Protein AF-A0A420WUU0-F1 (afdb_monomer_lite)

Structure (mmCIF, N/CA/C/O backbone):
data_AF-A0A420WUU0-F1
#
_entry.id   AF-A0A420WUU0-F1
#
loop_
_atom_site.group_PDB
_atom_site.id
_atom_site.type_symbol
_atom_site.label_atom_id
_atom_site.label_alt_id
_atom_site.label_comp_id
_atom_site.label_asym_id
_atom_site.label_entity_id
_atom_site.label_seq_id
_atom_site.pdbx_PDB_ins_code
_atom_site.Cartn_x
_atom_site.Cartn_y
_atom_site.Cartn_z
_atom_site.occupancy
_atom_site.B_iso_or_equiv
_atom_site.auth_seq_id
_atom_site.auth_comp_id
_atom_site.auth_asym_id
_atom_site.auth_atom_id
_atom_site.pdbx_PDB_model_num
ATOM 1 N N . MET A 1 1 ? 4.725 23.190 -30.650 1.00 47.50 1 MET A N 1
ATOM 2 C CA . MET A 1 1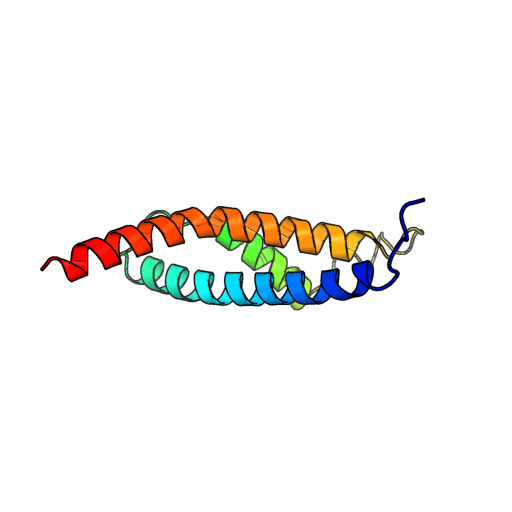 ? 5.878 22.315 -30.332 1.00 47.50 1 MET A CA 1
ATOM 3 C C . MET A 1 1 ? 5.887 22.025 -28.830 1.00 47.50 1 MET A C 1
ATOM 5 O O . MET A 1 1 ? 6.239 22.903 -28.054 1.00 47.50 1 MET A O 1
ATOM 9 N N . LYS A 1 2 ? 5.411 20.845 -28.394 1.00 54.84 2 LYS A N 1
ATOM 10 C CA . LYS A 1 2 ? 5.429 20.443 -26.973 1.00 54.84 2 LYS A CA 1
ATOM 11 C C . LYS A 1 2 ? 6.855 20.019 -26.611 1.00 54.84 2 LYS A C 1
ATOM 13 O O . LYS A 1 2 ? 7.339 19.017 -27.125 1.00 54.84 2 LYS A O 1
ATOM 18 N N . ARG A 1 3 ? 7.533 20.797 -25.762 1.00 51.88 3 ARG A N 1
ATOM 19 C CA . 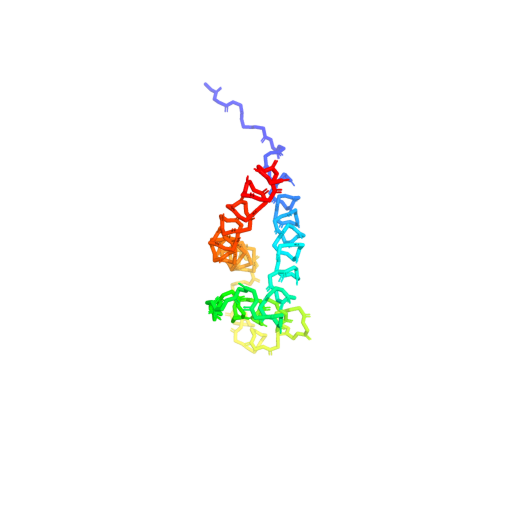ARG A 1 3 ? 8.832 20.424 -25.186 1.00 51.88 3 ARG A CA 1
ATOM 20 C C . ARG A 1 3 ? 8.624 19.201 -24.291 1.00 51.88 3 ARG A C 1
ATOM 22 O O . ARG A 1 3 ? 8.010 19.307 -23.233 1.00 51.88 3 ARG A O 1
ATOM 29 N N . LEU A 1 4 ? 9.082 18.038 -24.743 1.00 60.31 4 LEU A N 1
ATOM 30 C CA . LEU A 1 4 ? 9.105 16.825 -23.934 1.00 60.31 4 LEU A CA 1
ATOM 31 C C . LEU A 1 4 ? 10.241 16.964 -22.913 1.00 60.31 4 LEU A C 1
ATOM 33 O O . LEU A 1 4 ? 11.413 16.963 -23.274 1.00 60.31 4 LEU A O 1
ATOM 37 N N . ASN A 1 5 ? 9.881 17.136 -21.639 1.00 46.41 5 ASN A N 1
ATOM 38 C CA . ASN A 1 5 ? 10.830 17.109 -20.528 1.00 46.41 5 ASN A CA 1
ATOM 39 C C . ASN A 1 5 ? 11.276 15.654 -20.278 1.00 46.41 5 ASN A C 1
ATOM 41 O O . ASN A 1 5 ? 10.428 14.831 -19.923 1.00 46.41 5 ASN A O 1
ATOM 45 N N . PRO A 1 6 ? 12.580 15.326 -20.347 1.00 57.50 6 PRO A N 1
ATOM 46 C CA . PRO A 1 6 ? 13.073 13.967 -20.086 1.00 57.50 6 PRO A CA 1
ATOM 47 C C . PRO A 1 6 ? 12.969 13.549 -18.603 1.00 57.50 6 PRO A C 1
ATOM 49 O O . PRO A 1 6 ? 13.192 12.395 -18.253 1.00 57.50 6 PRO A O 1
ATOM 52 N N . ILE A 1 7 ? 12.567 14.465 -17.714 1.00 57.06 7 ILE A N 1
ATOM 53 C CA . ILE A 1 7 ? 12.483 14.264 -16.255 1.00 57.06 7 ILE A CA 1
ATOM 54 C C . ILE A 1 7 ? 11.170 13.558 -15.828 1.00 57.06 7 ILE A C 1
ATOM 56 O O . ILE A 1 7 ? 10.990 13.195 -14.665 1.00 57.06 7 ILE A O 1
ATOM 60 N N . GLY A 1 8 ? 10.239 13.308 -16.757 1.00 55.38 8 GLY A N 1
ATOM 61 C CA . GLY A 1 8 ? 8.955 12.658 -16.457 1.00 55.38 8 GLY A CA 1
ATOM 62 C C . GLY A 1 8 ? 9.057 11.188 -16.023 1.00 55.38 8 GLY A C 1
ATOM 63 O O . GLY A 1 8 ? 8.184 10.706 -15.302 1.00 55.38 8 GLY A O 1
ATOM 64 N N . LEU A 1 9 ? 10.128 10.485 -16.406 1.00 55.31 9 LEU A N 1
ATOM 65 C CA . LEU A 1 9 ? 10.252 9.035 -16.205 1.00 55.31 9 LEU A CA 1
ATOM 66 C C . LEU A 1 9 ? 10.773 8.658 -14.802 1.00 55.31 9 LEU A C 1
ATOM 68 O O . LEU A 1 9 ? 10.357 7.652 -14.229 1.00 55.31 9 LEU A O 1
ATOM 72 N N . VAL A 1 10 ? 11.605 9.506 -14.185 1.00 54.09 10 VAL A N 1
ATOM 73 C CA . VAL A 1 10 ? 12.222 9.241 -12.866 1.00 54.09 10 VAL A CA 1
ATOM 74 C C . VAL A 1 10 ? 11.219 9.393 -11.709 1.00 54.09 10 VAL A C 1
ATOM 76 O O . VAL A 1 10 ? 11.325 8.712 -10.689 1.00 54.09 10 VAL A O 1
ATOM 79 N N . ARG A 1 11 ? 10.163 10.204 -11.879 1.00 58.47 11 ARG A N 1
ATOM 80 C CA . ARG A 1 11 ? 9.082 10.361 -10.879 1.00 58.47 11 ARG A CA 1
ATOM 81 C C . ARG A 1 11 ? 8.159 9.141 -10.762 1.00 58.47 11 ARG A C 1
ATOM 83 O O . ARG A 1 11 ? 7.395 9.060 -9.799 1.00 58.47 11 ARG A O 1
ATOM 90 N N . GLY A 1 12 ? 8.205 8.199 -11.708 1.00 59.00 12 GLY A N 1
ATOM 91 C CA . GLY A 1 12 ? 7.360 7.001 -11.692 1.00 59.00 12 GLY A CA 1
ATOM 92 C C . GLY A 1 12 ? 7.663 6.083 -10.508 1.00 59.00 12 GLY A C 1
ATOM 93 O O . GLY A 1 12 ? 6.749 5.687 -9.787 1.00 59.00 12 GLY A O 1
ATOM 94 N N . ARG A 1 13 ? 8.952 5.822 -10.249 1.00 60.84 13 ARG A N 1
ATOM 95 C CA . ARG A 1 13 ? 9.394 4.853 -9.231 1.00 60.84 13 ARG A CA 1
ATOM 96 C C . ARG A 1 13 ? 9.072 5.317 -7.811 1.00 60.84 13 ARG A C 1
ATOM 98 O O . ARG A 1 13 ? 8.504 4.557 -7.036 1.00 60.84 13 ARG A O 1
ATOM 105 N N . GLY A 1 14 ? 9.339 6.586 -7.490 1.00 72.12 14 GLY A N 1
ATOM 106 C CA . GLY A 1 14 ? 9.076 7.143 -6.155 1.00 72.12 14 GLY A CA 1
ATOM 107 C C . GLY A 1 14 ? 7.601 7.080 -5.738 1.00 72.12 14 GLY A C 1
ATOM 108 O O . GLY A 1 14 ? 7.297 6.802 -4.580 1.00 72.12 14 GLY A O 1
ATOM 109 N N . ARG A 1 15 ? 6.669 7.256 -6.687 1.00 73.62 15 ARG A N 1
ATOM 110 C CA . ARG A 1 15 ? 5.231 7.120 -6.401 1.00 73.62 15 ARG A CA 1
ATOM 111 C C . ARG A 1 15 ? 4.838 5.687 -6.064 1.00 73.62 15 ARG A C 1
ATOM 113 O O . ARG A 1 15 ? 4.034 5.494 -5.161 1.00 73.62 15 ARG A O 1
ATOM 120 N N . VAL A 1 16 ? 5.397 4.701 -6.763 1.00 73.88 16 VAL A N 1
ATOM 121 C CA . VAL A 1 16 ? 5.120 3.280 -6.503 1.00 73.88 16 VAL A CA 1
ATOM 122 C C . VAL A 1 16 ? 5.564 2.908 -5.090 1.00 73.88 16 VAL A C 1
ATOM 124 O O . VAL A 1 16 ? 4.758 2.385 -4.326 1.00 73.88 16 VAL A O 1
ATOM 127 N N . TYR A 1 17 ? 6.785 3.285 -4.693 1.00 76.81 17 TYR A N 1
ATOM 128 C CA . TYR A 1 17 ? 7.275 3.047 -3.330 1.00 76.81 17 TYR A CA 1
ATOM 129 C C . TYR A 1 17 ? 6.390 3.690 -2.263 1.00 76.81 17 TYR A C 1
ATOM 131 O O . TYR A 1 17 ? 6.048 3.047 -1.273 1.00 76.81 17 TYR A O 1
ATOM 139 N N . TRP A 1 18 ? 5.956 4.933 -2.476 1.00 80.44 18 TRP A N 1
ATOM 140 C CA . TRP A 1 18 ? 5.087 5.606 -1.514 1.00 80.44 18 TRP A CA 1
ATOM 141 C C . TRP A 1 18 ? 3.720 4.918 -1.379 1.00 80.44 18 TRP A C 1
ATOM 143 O O . TRP A 1 18 ? 3.183 4.820 -0.277 1.00 80.44 18 TRP A O 1
ATOM 153 N N . ARG A 1 19 ? 3.176 4.373 -2.477 1.00 79.31 19 ARG A N 1
ATOM 154 C CA . ARG A 1 19 ? 1.942 3.571 -2.452 1.00 79.31 19 ARG A CA 1
ATOM 155 C C . ARG A 1 19 ? 2.119 2.260 -1.693 1.00 79.31 19 ARG A C 1
ATOM 157 O O . ARG A 1 19 ? 1.233 1.920 -0.919 1.00 79.31 19 ARG A O 1
ATOM 164 N N . ILE A 1 20 ? 3.254 1.576 -1.858 1.00 80.62 20 ILE A N 1
ATOM 165 C CA . ILE A 1 20 ? 3.587 0.364 -1.087 1.00 80.62 20 ILE A CA 1
ATOM 166 C C . ILE A 1 20 ? 3.588 0.687 0.406 1.00 80.62 20 ILE A C 1
ATOM 168 O O . ILE A 1 20 ? 2.877 0.051 1.181 1.00 80.62 20 ILE A O 1
ATOM 172 N N . VAL A 1 21 ? 4.340 1.716 0.806 1.00 83.75 21 VAL A N 1
ATOM 173 C CA . VAL A 1 21 ? 4.441 2.119 2.214 1.00 83.75 21 VAL A CA 1
ATOM 174 C C . VAL A 1 21 ? 3.067 2.496 2.768 1.00 83.75 21 VAL A C 1
ATOM 176 O O . VAL A 1 21 ? 2.692 2.021 3.835 1.00 83.75 21 VAL A O 1
ATOM 179 N N . LYS A 1 22 ? 2.274 3.280 2.028 1.00 85.62 22 LYS A N 1
ATOM 180 C CA . LYS A 1 22 ? 0.908 3.655 2.423 1.00 85.62 22 LYS A CA 1
ATOM 181 C C . LYS A 1 22 ? -0.026 2.444 2.559 1.00 85.62 22 LYS A C 1
ATOM 183 O O . LYS A 1 22 ? -0.847 2.395 3.477 1.00 85.62 22 LYS A O 1
ATOM 188 N N . ALA A 1 23 ? 0.062 1.482 1.643 1.00 83.06 23 ALA A N 1
ATOM 189 C CA . ALA A 1 23 ? -0.743 0.266 1.691 1.00 83.06 23 ALA A CA 1
ATOM 190 C C . ALA A 1 23 ? -0.392 -0.562 2.933 1.00 83.06 23 ALA A C 1
ATOM 192 O O . ALA A 1 23 ? -1.287 -0.938 3.684 1.00 83.06 23 ALA A O 1
ATOM 193 N N . LEU A 1 24 ? 0.902 -0.742 3.217 1.00 85.19 24 LEU A N 1
ATOM 194 C CA . LEU A 1 24 ? 1.379 -1.435 4.416 1.00 85.19 24 LEU A CA 1
ATOM 195 C C . LEU A 1 24 ? 0.903 -0.745 5.700 1.00 85.19 24 LEU A C 1
ATOM 197 O O . LEU A 1 24 ? 0.311 -1.392 6.564 1.00 85.19 24 LEU A O 1
ATOM 201 N N . THR A 1 25 ? 1.078 0.574 5.814 1.00 86.62 25 THR A N 1
ATOM 202 C CA . THR A 1 25 ? 0.655 1.330 7.007 1.00 86.62 25 THR A CA 1
ATOM 203 C C . THR A 1 25 ? -0.860 1.354 7.210 1.00 86.62 25 THR A C 1
ATOM 205 O O . THR A 1 25 ? -1.311 1.583 8.329 1.00 86.62 25 THR A O 1
ATOM 208 N N . THR A 1 26 ? -1.655 1.081 6.170 1.00 84.50 26 THR A N 1
ATOM 209 C CA . THR A 1 26 ? -3.114 0.916 6.279 1.00 84.50 26 THR A CA 1
ATOM 210 C C . THR A 1 26 ? -3.499 -0.531 6.615 1.00 84.50 26 THR A C 1
ATOM 212 O O . THR A 1 26 ? -4.383 -0.761 7.440 1.00 84.50 26 THR A O 1
ATOM 215 N N . PHE A 1 27 ? -2.814 -1.507 6.015 1.00 85.50 27 PHE A N 1
ATOM 216 C CA . PHE A 1 27 ? -3.098 -2.933 6.161 1.00 85.50 27 PHE A CA 1
ATOM 217 C C . PHE A 1 27 ? -2.821 -3.459 7.577 1.00 85.50 27 PHE A C 1
ATOM 219 O O . PHE A 1 27 ? -3.612 -4.241 8.098 1.00 85.50 27 PHE A O 1
ATOM 226 N N . PHE A 1 28 ? -1.744 -3.020 8.239 1.00 87.06 28 PHE A N 1
ATOM 227 C CA . PHE A 1 28 ? -1.432 -3.484 9.601 1.00 87.06 28 PHE A CA 1
ATOM 228 C C . PHE A 1 28 ? -2.502 -3.093 10.640 1.00 87.06 28 PHE A C 1
ATOM 230 O O . PHE A 1 28 ? -2.963 -3.977 11.367 1.00 87.06 28 PHE A O 1
ATOM 237 N N . PRO A 1 29 ? -2.953 -1.823 10.717 1.00 85.44 29 PRO A N 1
ATOM 238 C CA . PRO A 1 29 ? -4.090 -1.450 11.554 1.00 85.44 29 PRO A CA 1
ATOM 239 C C . PRO A 1 29 ? -5.361 -2.225 11.210 1.00 85.44 29 PRO A C 1
ATOM 241 O O . PRO A 1 29 ? -6.032 -2.697 12.117 1.00 85.44 29 PRO A O 1
ATOM 244 N N . MET A 1 30 ? -5.647 -2.429 9.920 1.00 85.62 30 MET A N 1
ATOM 245 C CA . MET A 1 30 ? -6.811 -3.204 9.487 1.00 85.62 30 MET A CA 1
ATOM 246 C C . MET A 1 30 ? -6.773 -4.639 10.006 1.00 85.62 30 MET A C 1
ATOM 248 O O . MET A 1 30 ? -7.767 -5.133 10.528 1.00 85.62 30 MET A O 1
ATOM 252 N N . MET A 1 31 ? -5.621 -5.305 9.902 1.00 84.38 31 MET A N 1
ATOM 253 C CA . MET A 1 31 ? -5.441 -6.660 10.417 1.00 84.38 31 MET A CA 1
ATOM 254 C C . MET A 1 31 ? -5.629 -6.709 11.938 1.00 84.38 31 MET A C 1
ATOM 256 O O . MET A 1 31 ? -6.253 -7.631 12.456 1.00 84.38 31 MET A O 1
ATOM 260 N N . ARG A 1 32 ? -5.132 -5.695 12.655 1.00 84.81 32 ARG A N 1
ATOM 261 C CA . ARG A 1 32 ? -5.310 -5.554 14.105 1.00 84.81 32 ARG A CA 1
ATOM 262 C C . ARG A 1 32 ? -6.778 -5.341 14.489 1.00 84.81 32 ARG A C 1
ATOM 264 O O . ARG A 1 32 ? -7.245 -5.976 15.431 1.00 84.81 32 ARG A O 1
ATOM 271 N N . ASP A 1 33 ? -7.499 -4.485 13.773 1.00 84.31 33 ASP A N 1
ATOM 272 C CA . ASP A 1 33 ? -8.918 -4.199 14.023 1.00 84.31 33 ASP A CA 1
ATOM 273 C C . ASP A 1 33 ? -9.813 -5.388 13.636 1.00 84.31 33 ASP A C 1
ATOM 275 O O . ASP A 1 33 ? -10.824 -5.652 14.289 1.00 84.31 33 ASP A O 1
ATOM 279 N N . TRP A 1 34 ? -9.398 -6.174 12.638 1.00 82.69 34 TRP A N 1
ATOM 280 C CA . TRP A 1 34 ? -10.009 -7.462 12.322 1.00 82.69 34 TRP A CA 1
ATOM 281 C C . TRP A 1 34 ? -9.774 -8.504 13.425 1.00 82.69 34 TRP A C 1
ATOM 283 O O . TRP A 1 34 ? -10.730 -9.121 13.890 1.00 82.69 34 TRP A O 1
ATOM 293 N N . GLN A 1 35 ? -8.535 -8.656 13.914 1.00 82.06 35 GLN A N 1
ATOM 294 C CA . GLN A 1 35 ? -8.209 -9.565 15.027 1.00 82.06 35 GLN A CA 1
ATOM 295 C C . GLN A 1 35 ? -8.967 -9.218 16.316 1.00 82.06 35 GLN A C 1
ATOM 297 O O . GLN A 1 35 ? -9.325 -10.108 17.082 1.00 82.06 35 GLN A O 1
ATOM 302 N N . ARG A 1 36 ? -9.235 -7.929 16.551 1.00 83.81 36 ARG A N 1
ATOM 303 C CA . ARG A 1 36 ? -10.039 -7.437 17.682 1.00 83.81 36 ARG A CA 1
ATOM 304 C C . ARG A 1 36 ? -11.544 -7.661 17.512 1.00 83.81 36 ARG A C 1
ATOM 306 O O . ARG A 1 36 ? -12.290 -7.491 18.469 1.00 83.81 36 ARG A O 1
ATOM 313 N N . GLY A 1 37 ? -11.999 -8.035 16.316 1.00 79.94 37 GLY A N 1
ATOM 314 C CA . GLY A 1 37 ? -13.417 -8.200 15.995 1.00 79.94 37 GLY A CA 1
ATOM 315 C C . GLY A 1 37 ? -14.181 -6.886 15.799 1.00 79.94 37 GLY A C 1
ATOM 316 O O . GLY A 1 37 ? -15.393 -6.931 15.577 1.00 79.94 37 GLY A O 1
ATOM 317 N N . ASP A 1 38 ? -13.484 -5.745 15.845 1.00 79.00 38 ASP A N 1
ATOM 318 C CA . ASP A 1 38 ? -14.020 -4.405 15.589 1.00 79.00 38 ASP A CA 1
ATOM 319 C C . ASP A 1 38 ? -14.412 -4.237 14.116 1.00 79.00 38 ASP A C 1
ATOM 321 O O . ASP A 1 38 ? -15.448 -3.646 13.805 1.00 79.00 38 ASP A O 1
ATOM 325 N N . TYR A 1 39 ? -13.605 -4.802 13.213 1.00 77.38 39 TYR A N 1
ATOM 326 C CA . TYR A 1 39 ? -13.847 -4.832 11.774 1.00 77.38 39 TYR A CA 1
ATOM 327 C C . TYR A 1 39 ? -14.084 -6.275 11.315 1.00 77.38 39 TYR A C 1
ATOM 329 O O . TYR A 1 39 ? -13.150 -7.047 11.127 1.00 77.38 39 TYR A O 1
ATOM 337 N N . ARG A 1 40 ? -15.349 -6.677 11.156 1.00 73.69 40 ARG A N 1
ATOM 338 C CA . ARG A 1 40 ? -15.715 -8.057 10.779 1.00 73.69 40 ARG A CA 1
ATOM 339 C C . ARG A 1 40 ? -15.662 -8.415 9.289 1.00 73.69 40 ARG A C 1
ATOM 341 O O . ARG A 1 40 ? -15.462 -9.602 9.016 1.00 73.69 40 ARG A O 1
ATOM 348 N N . PRO A 1 41 ? -15.844 -7.501 8.314 1.00 75.56 41 PRO A N 1
ATOM 349 C CA . PRO A 1 41 ? -15.712 -7.903 6.922 1.00 75.56 41 PRO A CA 1
ATOM 350 C C . PRO A 1 41 ? -14.229 -8.140 6.628 1.00 75.56 41 PRO A C 1
ATOM 352 O O . PRO A 1 41 ? -13.467 -7.201 6.454 1.00 75.56 41 PRO A O 1
ATOM 355 N N . LEU A 1 42 ? -13.803 -9.407 6.603 1.00 72.06 42 LEU A N 1
ATOM 356 C CA . LEU A 1 42 ? -12.448 -9.766 6.192 1.00 72.06 42 LEU A CA 1
ATOM 357 C C . LEU A 1 42 ? -12.286 -9.392 4.708 1.00 72.06 42 LEU A C 1
ATOM 359 O O . LEU A 1 42 ? -12.947 -10.013 3.865 1.00 72.06 42 LEU A O 1
ATOM 363 N N . PRO A 1 43 ? -11.391 -8.457 4.347 1.00 74.94 43 PRO A N 1
ATOM 364 C CA . PRO A 1 43 ? -11.131 -8.131 2.955 1.00 74.94 43 PRO A CA 1
ATOM 365 C C . PRO A 1 43 ? -10.217 -9.216 2.385 1.00 74.94 43 PRO A C 1
ATOM 367 O O . PRO A 1 43 ? -9.004 -9.055 2.255 1.00 74.94 43 PRO A O 1
ATOM 370 N N . LYS A 1 44 ? -10.816 -10.375 2.079 1.00 80.31 44 LYS A N 1
ATOM 371 C CA . LYS A 1 44 ? -10.135 -11.572 1.557 1.00 80.31 44 LYS A CA 1
ATOM 372 C C . LYS A 1 44 ? -9.230 -11.225 0.379 1.00 80.31 44 LYS A C 1
ATOM 374 O O . LYS A 1 44 ? -8.126 -11.743 0.281 1.00 80.31 44 LYS A O 1
ATOM 379 N N . ARG A 1 45 ? -9.680 -10.306 -0.478 1.00 82.00 45 ARG A N 1
ATOM 380 C CA . ARG A 1 45 ? -8.916 -9.801 -1.620 1.00 82.00 45 ARG A CA 1
ATOM 381 C C . ARG A 1 45 ? -7.677 -9.022 -1.189 1.00 82.00 45 ARG A C 1
ATOM 383 O O . ARG A 1 45 ? -6.607 -9.329 -1.691 1.00 82.00 45 ARG A O 1
ATOM 390 N N . ALA A 1 46 ? -7.773 -8.105 -0.223 1.00 84.38 46 ALA A N 1
ATOM 391 C CA . ALA A 1 46 ? -6.599 -7.415 0.320 1.00 84.38 46 ALA A CA 1
ATOM 392 C C . ALA A 1 46 ? -5.586 -8.399 0.928 1.00 84.38 46 ALA A C 1
ATOM 394 O O . ALA A 1 46 ? -4.386 -8.246 0.726 1.00 84.38 46 ALA A O 1
ATOM 395 N N . VAL A 1 47 ? -6.058 -9.435 1.632 1.00 84.69 47 VAL A N 1
ATOM 396 C CA . VAL A 1 47 ? -5.191 -10.481 2.202 1.00 84.69 47 VAL A CA 1
ATOM 397 C C . VAL A 1 47 ? -4.503 -11.295 1.107 1.00 84.69 47 VAL A C 1
ATOM 399 O O . VAL A 1 47 ? -3.298 -11.502 1.186 1.00 84.69 47 VAL A O 1
ATOM 402 N N . VAL A 1 48 ? -5.233 -11.710 0.068 1.00 86.94 48 VAL A N 1
ATOM 403 C CA . VAL A 1 48 ? -4.666 -12.431 -1.084 1.00 86.94 48 VAL A CA 1
ATOM 404 C C . VAL A 1 48 ? -3.663 -11.561 -1.839 1.00 86.94 48 VAL A C 1
ATOM 406 O O . VAL A 1 48 ? -2.571 -12.024 -2.133 1.00 86.94 48 VAL A O 1
ATOM 409 N N . LEU A 1 49 ? -3.981 -10.293 -2.107 1.00 84.50 49 LEU A N 1
ATOM 410 C CA . LEU A 1 49 ? -3.080 -9.358 -2.790 1.00 84.50 49 LEU A CA 1
ATOM 411 C C . LEU A 1 49 ? -1.815 -9.090 -1.969 1.00 84.50 49 LEU A C 1
ATOM 413 O O . LEU A 1 49 ? -0.723 -9.042 -2.527 1.00 84.50 49 LEU A O 1
ATOM 417 N N . MET A 1 50 ? -1.948 -8.963 -0.646 1.00 82.50 50 MET A N 1
ATOM 418 C CA . MET A 1 50 ? -0.808 -8.843 0.260 1.00 82.50 50 MET A CA 1
ATOM 419 C C . MET A 1 50 ? 0.019 -10.131 0.284 1.00 82.50 50 MET A C 1
ATOM 421 O O . MET A 1 50 ? 1.240 -10.065 0.227 1.00 82.50 50 MET A O 1
ATOM 425 N N . ALA A 1 51 ? -0.623 -11.301 0.310 1.00 84.06 51 ALA A N 1
ATOM 426 C CA . ALA A 1 51 ? 0.063 -12.585 0.237 1.00 84.06 51 ALA A CA 1
ATOM 427 C C . ALA A 1 51 ? 0.818 -12.747 -1.089 1.00 84.06 51 ALA A C 1
ATOM 429 O O . ALA A 1 51 ? 1.968 -13.154 -1.059 1.00 84.06 51 ALA A O 1
ATOM 430 N N . VAL A 1 52 ? 0.229 -12.358 -2.224 1.00 82.38 52 VAL A N 1
ATOM 431 C CA . VAL A 1 52 ? 0.888 -12.348 -3.543 1.00 82.38 52 VAL A CA 1
ATOM 432 C C . VAL A 1 52 ? 2.052 -11.357 -3.570 1.00 82.38 52 VAL A C 1
ATOM 434 O O . VAL A 1 52 ? 3.118 -11.689 -4.077 1.00 82.38 52 VAL A O 1
ATOM 437 N N . ALA A 1 53 ? 1.894 -10.167 -2.986 1.00 79.62 53 ALA A N 1
ATOM 438 C CA . ALA A 1 53 ? 2.970 -9.183 -2.887 1.00 79.62 53 ALA A CA 1
ATOM 439 C C . ALA A 1 53 ? 4.125 -9.670 -1.994 1.00 79.62 53 ALA A C 1
ATOM 441 O O . ALA A 1 53 ? 5.288 -9.479 -2.338 1.00 79.62 53 ALA A O 1
ATOM 442 N N . LEU A 1 54 ? 3.826 -10.317 -0.861 1.00 78.50 54 LEU A N 1
ATOM 443 C CA . LEU A 1 54 ? 4.842 -10.940 -0.011 1.00 78.50 54 LEU A CA 1
ATOM 444 C C . LEU A 1 54 ? 5.478 -12.143 -0.692 1.00 78.50 54 LEU A C 1
ATOM 446 O O . LEU A 1 54 ? 6.687 -12.291 -0.591 1.00 78.50 54 LEU A O 1
ATOM 450 N N . LEU A 1 55 ? 4.696 -12.974 -1.381 1.00 77.44 55 LEU A N 1
ATOM 451 C CA . LEU A 1 55 ? 5.207 -14.097 -2.154 1.00 77.44 55 LEU A CA 1
ATOM 452 C C . LEU A 1 55 ? 6.194 -13.572 -3.192 1.00 77.44 55 LEU A C 1
ATOM 454 O O . LEU A 1 55 ? 7.323 -14.022 -3.192 1.00 77.44 55 LEU A O 1
ATOM 458 N N . TYR A 1 56 ? 5.842 -12.524 -3.941 1.00 70.56 56 TYR A N 1
ATOM 459 C CA . TYR A 1 56 ? 6.736 -11.855 -4.890 1.00 70.56 56 TYR A CA 1
ATOM 460 C C . TYR A 1 56 ? 8.049 -11.361 -4.250 1.00 70.56 56 TYR A C 1
ATOM 462 O O . TYR A 1 56 ? 9.105 -11.433 -4.872 1.00 70.56 56 TYR A O 1
ATOM 470 N N . ILE A 1 57 ? 8.008 -10.882 -2.999 1.00 70.25 57 ILE A N 1
ATOM 471 C CA . ILE A 1 57 ? 9.196 -10.421 -2.255 1.00 70.25 57 ILE A CA 1
ATOM 472 C C . ILE A 1 57 ? 10.038 -11.590 -1.720 1.00 70.25 57 ILE A C 1
ATOM 474 O O . ILE A 1 57 ? 11.260 -11.574 -1.840 1.00 70.25 57 ILE A O 1
ATOM 478 N N . VAL A 1 58 ? 9.399 -12.570 -1.075 1.00 69.75 58 VAL A N 1
ATOM 479 C CA . VAL A 1 58 ? 10.03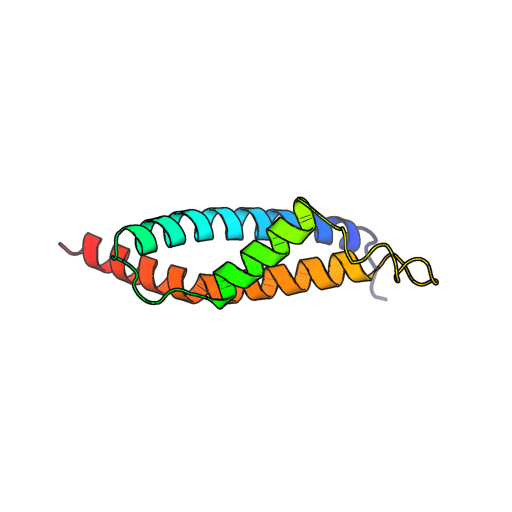9 -13.731 -0.427 1.00 69.75 58 VAL A CA 1
ATOM 480 C C . VAL A 1 58 ? 10.558 -14.714 -1.471 1.00 69.75 58 VAL A C 1
ATOM 482 O O . VAL A 1 58 ? 11.523 -15.439 -1.251 1.00 69.75 58 VAL A O 1
ATOM 485 N N . SER A 1 59 ? 9.876 -14.756 -2.603 1.00 66.50 59 SER A N 1
ATOM 486 C CA . SER A 1 59 ? 9.959 -15.805 -3.584 1.00 66.50 59 SER A CA 1
ATOM 487 C C . SER A 1 59 ? 9.457 -15.271 -4.934 1.00 66.50 59 SER A C 1
ATOM 489 O O . SER A 1 59 ? 8.306 -15.493 -5.313 1.00 66.50 59 SER A O 1
ATOM 491 N N . PRO A 1 60 ? 10.311 -14.622 -5.741 1.00 62.22 60 PRO A N 1
ATOM 492 C CA . PRO A 1 60 ? 10.007 -14.408 -7.157 1.00 62.22 60 PRO A CA 1
ATOM 493 C C . PRO A 1 60 ? 10.035 -15.748 -7.941 1.00 62.22 60 PRO A C 1
ATOM 495 O O . PRO A 1 60 ? 10.488 -15.793 -9.080 1.00 62.22 60 PRO A O 1
ATOM 498 N N . LEU A 1 61 ? 9.671 -16.879 -7.317 1.00 56.94 61 LEU A N 1
ATOM 499 C CA . LEU A 1 61 ? 10.224 -18.195 -7.660 1.00 56.94 61 LEU A CA 1
ATOM 500 C C . LEU A 1 61 ? 9.503 -18.946 -8.781 1.00 56.94 61 LEU A C 1
ATOM 502 O O . LEU A 1 61 ? 10.082 -19.913 -9.254 1.00 56.94 61 LEU A O 1
ATOM 506 N N . ASP A 1 62 ? 8.335 -18.513 -9.262 1.00 61.81 62 ASP A N 1
ATOM 507 C CA . ASP A 1 62 ? 7.633 -19.217 -10.360 1.00 61.81 62 ASP A CA 1
ATOM 508 C C . ASP A 1 62 ? 7.608 -18.446 -11.693 1.00 61.81 62 ASP A C 1
ATOM 510 O O . ASP A 1 62 ? 7.148 -18.967 -12.702 1.00 61.81 62 ASP A O 1
ATOM 514 N N . LEU A 1 63 ? 8.152 -17.221 -11.738 1.00 52.66 63 LEU A N 1
ATOM 515 C CA . LEU A 1 63 ? 8.315 -16.463 -12.989 1.00 52.66 63 LEU A CA 1
ATOM 516 C C . LEU A 1 63 ? 9.609 -16.832 -13.731 1.00 52.66 63 LEU A C 1
ATOM 518 O O . LEU A 1 63 ? 9.724 -16.616 -14.927 1.00 52.66 63 LEU A O 1
ATOM 522 N N . ILE A 1 64 ? 10.609 -17.380 -13.049 1.00 54.59 64 ILE A N 1
ATOM 523 C CA . ILE A 1 64 ? 11.941 -17.579 -13.632 1.00 54.59 64 ILE A CA 1
ATOM 524 C C . ILE A 1 64 ? 12.014 -18.746 -14.636 1.00 54.59 64 ILE A C 1
ATOM 526 O O . ILE A 1 64 ? 12.758 -18.590 -15.603 1.00 54.59 64 ILE A O 1
ATOM 530 N N . PRO A 1 65 ? 11.273 -19.868 -14.513 1.00 56.56 65 PRO A N 1
ATOM 531 C CA . PRO A 1 65 ? 11.428 -20.957 -15.479 1.00 56.56 65 PRO A CA 1
ATOM 532 C C . PRO A 1 65 ? 10.998 -20.584 -16.912 1.00 56.56 65 PRO A C 1
ATOM 534 O O . PRO A 1 65 ? 11.738 -20.874 -17.849 1.00 56.56 65 PRO A O 1
ATOM 537 N N . ASP A 1 66 ? 9.876 -19.871 -17.089 1.00 55.53 66 ASP A N 1
ATOM 538 C CA . ASP A 1 66 ? 9.266 -19.636 -18.414 1.00 55.53 66 ASP A CA 1
ATOM 539 C C . ASP A 1 66 ? 9.525 -18.231 -19.014 1.00 55.53 66 ASP A C 1
ATOM 541 O O . ASP A 1 66 ? 9.409 -18.042 -20.226 1.00 55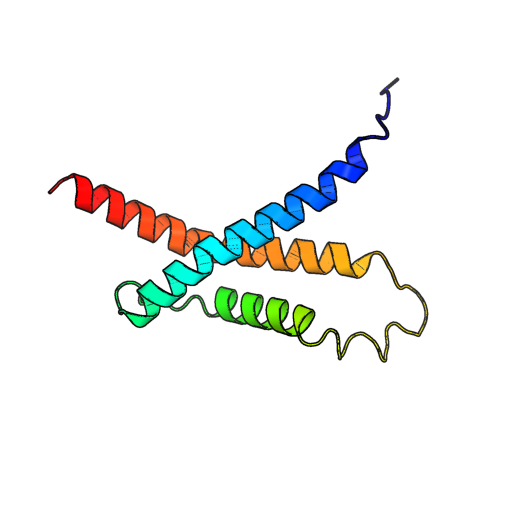.53 66 ASP A O 1
ATOM 545 N N . PHE A 1 67 ? 9.959 -17.235 -18.226 1.00 55.41 67 PHE A N 1
ATOM 546 C CA . PHE A 1 67 ? 10.353 -15.898 -18.734 1.00 55.41 67 PHE A CA 1
ATOM 547 C C . PHE A 1 67 ? 11.738 -15.893 -19.418 1.00 55.41 67 PHE A C 1
ATOM 549 O O . PHE A 1 67 ? 12.080 -14.967 -20.161 1.00 55.41 67 PHE A O 1
ATOM 556 N N . LEU A 1 68 ? 12.517 -16.965 -19.212 1.00 54.66 68 LEU A N 1
ATOM 557 C CA . LEU A 1 68 ? 13.809 -17.260 -19.849 1.00 54.66 68 LEU A CA 1
ATOM 558 C C . LEU A 1 68 ? 13.724 -17.450 -21.379 1.00 54.66 68 LEU A C 1
ATOM 560 O O . LEU A 1 68 ? 14.764 -17.534 -22.032 1.00 54.66 68 LEU A O 1
ATOM 564 N N . LEU A 1 69 ? 12.522 -17.461 -21.970 1.00 56.66 69 LEU A N 1
ATOM 565 C CA . LEU A 1 69 ? 12.307 -17.615 -23.414 1.00 56.66 69 LEU A CA 1
ATOM 566 C C . LEU A 1 69 ? 11.960 -16.313 -24.181 1.00 56.66 69 LEU A C 1
ATOM 568 O O . LEU A 1 69 ? 11.591 -16.403 -25.350 1.00 56.66 69 LEU A O 1
ATOM 572 N N . GLY A 1 70 ? 12.154 -15.104 -23.615 1.00 59.72 70 GLY A N 1
ATOM 573 C CA . GLY A 1 70 ? 12.616 -13.978 -24.463 1.00 59.72 70 GLY A CA 1
ATOM 574 C C . GLY A 1 70 ? 11.970 -12.577 -24.430 1.00 59.72 70 GLY A C 1
ATOM 575 O O . GLY A 1 70 ? 12.247 -11.817 -25.353 1.00 59.72 70 GLY A O 1
ATOM 576 N N . TRP A 1 71 ? 11.186 -12.143 -23.432 1.00 64.44 71 TRP A N 1
ATOM 577 C CA . TRP A 1 71 ? 10.703 -10.736 -23.374 1.00 64.44 71 TRP A CA 1
ATOM 578 C C . TRP A 1 71 ? 10.591 -10.198 -21.932 1.00 64.44 71 TRP A C 1
ATOM 580 O O . TRP A 1 71 ? 9.524 -10.151 -21.336 1.00 64.44 71 TRP A O 1
ATOM 590 N N . GLY A 1 72 ? 11.730 -9.804 -21.351 1.00 57.44 72 GLY A N 1
ATOM 591 C CA . GLY A 1 72 ? 11.952 -9.950 -19.908 1.00 57.44 72 GLY A CA 1
ATOM 592 C C . GLY A 1 72 ? 11.845 -8.760 -18.935 1.00 57.44 72 GLY A C 1
ATOM 593 O O . GLY A 1 72 ? 12.243 -8.952 -17.796 1.00 57.44 72 GLY A O 1
ATOM 594 N N . TRP A 1 73 ? 11.430 -7.537 -19.308 1.00 56.47 73 TRP A N 1
ATOM 595 C CA . TRP A 1 73 ? 11.778 -6.365 -18.456 1.00 56.47 73 TRP A CA 1
ATOM 596 C C . TRP A 1 73 ? 10.663 -5.364 -18.125 1.00 56.47 73 TRP A C 1
ATOM 598 O O . TRP A 1 73 ? 10.811 -4.569 -17.197 1.00 56.47 73 TRP A O 1
ATOM 608 N N . ILE A 1 74 ? 9.565 -5.340 -18.883 1.00 59.38 74 ILE A N 1
ATOM 609 C CA . ILE A 1 74 ? 8.501 -4.332 -18.697 1.00 59.38 74 ILE A CA 1
ATOM 610 C C . ILE A 1 74 ? 7.420 -4.829 -17.724 1.00 59.38 74 ILE A C 1
ATOM 612 O O . ILE A 1 74 ? 6.794 -4.022 -17.034 1.00 59.38 74 ILE A O 1
ATOM 616 N N . ASP A 1 75 ? 7.239 -6.145 -17.640 1.00 66.00 75 ASP A N 1
ATOM 617 C CA . ASP A 1 75 ? 6.114 -6.781 -16.955 1.00 66.00 75 ASP A CA 1
ATOM 618 C C . ASP A 1 75 ? 6.129 -6.559 -15.434 1.00 66.00 75 ASP A C 1
ATOM 620 O O . ASP A 1 75 ? 5.108 -6.202 -14.853 1.00 66.00 75 ASP A O 1
ATOM 624 N N . ASP A 1 76 ? 7.297 -6.590 -14.789 1.00 67.94 76 ASP A N 1
ATOM 625 C CA . ASP A 1 76 ? 7.410 -6.479 -13.325 1.00 67.94 76 ASP A CA 1
ATOM 626 C C . ASP A 1 76 ? 6.882 -5.149 -12.760 1.00 67.94 76 ASP A C 1
ATOM 628 O O . ASP A 1 76 ? 6.272 -5.088 -11.688 1.00 67.94 76 ASP A O 1
ATOM 632 N N . ILE A 1 77 ? 7.093 -4.046 -13.485 1.00 68.69 77 ILE A N 1
ATOM 633 C CA . ILE A 1 77 ? 6.624 -2.716 -13.065 1.00 68.69 77 ILE A CA 1
ATOM 634 C C . ILE A 1 77 ? 5.116 -2.586 -13.292 1.00 68.69 77 ILE A C 1
ATOM 636 O O . ILE A 1 77 ? 4.427 -1.931 -12.504 1.00 68.69 77 ILE A O 1
ATOM 640 N N . VAL A 1 78 ? 4.606 -3.200 -14.360 1.00 75.44 78 VAL A N 1
ATOM 641 C CA . VAL A 1 78 ? 3.185 -3.172 -14.715 1.00 75.44 78 VAL A CA 1
ATOM 642 C C . VAL A 1 78 ? 2.387 -4.046 -13.752 1.00 75.44 78 VAL A C 1
ATOM 644 O O . VAL A 1 78 ? 1.426 -3.555 -13.159 1.00 75.44 78 VAL A O 1
ATOM 647 N N . ILE A 1 79 ? 2.828 -5.283 -13.517 1.00 74.56 79 ILE A N 1
ATOM 648 C CA . ILE A 1 79 ? 2.226 -6.215 -12.560 1.00 74.56 79 ILE A CA 1
ATOM 649 C C . ILE A 1 79 ? 2.307 -5.644 -11.148 1.00 74.56 79 ILE A C 1
ATOM 651 O O . ILE A 1 79 ? 1.283 -5.550 -10.473 1.00 74.56 79 ILE A O 1
ATOM 655 N N . GLY A 1 80 ? 3.485 -5.187 -10.710 1.00 75.62 80 GLY A N 1
ATOM 656 C CA . GLY A 1 80 ? 3.647 -4.578 -9.390 1.00 75.62 80 GLY A CA 1
ATOM 657 C C . GLY A 1 80 ? 2.767 -3.338 -9.216 1.00 75.62 80 GLY A C 1
ATOM 658 O O . GLY A 1 80 ? 2.076 -3.194 -8.209 1.00 75.62 80 GLY A O 1
ATOM 659 N N . GLY A 1 81 ? 2.721 -2.457 -10.219 1.00 80.44 81 GLY A N 1
ATOM 660 C CA . GLY A 1 81 ? 1.865 -1.270 -10.205 1.00 80.44 81 GLY A CA 1
ATOM 661 C C . GLY A 1 81 ? 0.370 -1.599 -10.154 1.00 80.44 81 GLY A C 1
ATOM 662 O O . GLY A 1 81 ? -0.370 -0.959 -9.404 1.00 80.44 81 GLY A O 1
ATOM 663 N N . TRP A 1 82 ? -0.071 -2.602 -10.912 1.00 81.69 82 TRP A N 1
ATOM 664 C CA . TRP A 1 82 ? -1.458 -3.065 -10.945 1.00 81.69 82 TRP A CA 1
ATOM 665 C C . TRP A 1 82 ? -1.873 -3.748 -9.638 1.00 81.69 82 TRP A C 1
ATOM 667 O O . TRP A 1 82 ? -2.909 -3.401 -9.069 1.00 81.69 82 TRP A O 1
ATOM 677 N N . LEU A 1 83 ? -1.032 -4.644 -9.114 1.00 81.25 83 LEU A N 1
ATOM 678 C CA . LEU A 1 83 ? -1.240 -5.323 -7.835 1.00 81.25 83 LEU A CA 1
ATOM 679 C C . LEU A 1 83 ? -1.392 -4.303 -6.698 1.00 81.25 83 LEU A C 1
ATOM 681 O O . LEU A 1 83 ? -2.289 -4.414 -5.864 1.00 81.25 83 LEU A O 1
ATOM 685 N N . LEU A 1 84 ? -0.558 -3.259 -6.707 1.00 79.88 84 LEU A N 1
ATOM 686 C CA . LEU A 1 84 ? -0.619 -2.175 -5.729 1.00 79.88 84 LEU A CA 1
ATOM 687 C C . LEU A 1 84 ? -1.850 -1.291 -5.884 1.00 79.88 84 LEU A C 1
ATOM 689 O O . LEU A 1 84 ? -2.414 -0.870 -4.878 1.00 79.88 84 LEU A O 1
ATOM 693 N N . ALA A 1 85 ? -2.271 -0.997 -7.114 1.00 82.69 85 ALA A N 1
ATOM 694 C CA . ALA A 1 85 ? -3.511 -0.265 -7.349 1.00 82.69 85 ALA A CA 1
ATOM 695 C C . ALA A 1 85 ? -4.717 -1.046 -6.810 1.00 82.69 85 ALA A C 1
ATOM 697 O O . ALA A 1 85 ? -5.554 -0.468 -6.122 1.00 82.69 85 ALA A O 1
ATOM 698 N N . LYS A 1 86 ? -4.751 -2.364 -7.037 1.00 84.62 86 LYS A N 1
ATOM 699 C CA . LYS A 1 86 ? -5.799 -3.245 -6.514 1.00 84.62 86 LYS A CA 1
ATOM 700 C C . LYS A 1 86 ? -5.790 -3.339 -4.995 1.00 84.62 86 LYS A C 1
ATOM 702 O O . LYS A 1 86 ? -6.846 -3.272 -4.378 1.00 84.62 86 LYS A O 1
ATOM 707 N N . LEU A 1 87 ? -4.615 -3.449 -4.381 1.00 84.38 87 LEU A N 1
ATOM 708 C CA . LEU A 1 87 ? -4.507 -3.475 -2.924 1.00 84.38 87 LEU A CA 1
ATOM 709 C C . LEU A 1 87 ? -4.981 -2.153 -2.303 1.00 84.38 87 LEU A C 1
ATOM 711 O O . LEU A 1 87 ? -5.637 -2.163 -1.269 1.00 84.38 87 LEU A O 1
ATOM 715 N N . ASP A 1 88 ? -4.668 -1.020 -2.932 1.00 83.81 88 ASP A N 1
ATOM 716 C CA . ASP A 1 88 ? -5.092 0.306 -2.474 1.00 83.81 88 ASP A CA 1
ATOM 717 C C . ASP A 1 88 ? -6.618 0.491 -2.567 1.00 83.81 88 ASP A C 1
ATOM 719 O O . ASP A 1 88 ? -7.204 1.020 -1.627 1.00 83.81 88 ASP A O 1
ATOM 723 N N . GLU A 1 89 ? -7.254 -0.005 -3.639 1.00 85.62 89 GLU A N 1
ATOM 724 C CA . GLU A 1 89 ? -8.721 -0.045 -3.793 1.00 85.62 89 GLU A CA 1
ATOM 725 C C . GLU A 1 89 ? -9.383 -0.870 -2.678 1.00 85.62 89 GLU A C 1
ATOM 727 O O . GLU A 1 89 ? -10.332 -0.417 -2.047 1.00 85.62 89 GLU A O 1
ATOM 732 N N . GLU A 1 90 ? -8.859 -2.060 -2.382 1.00 85.50 90 GLU A N 1
ATOM 733 C CA . GLU A 1 90 ? -9.426 -2.939 -1.346 1.00 85.50 90 GLU A CA 1
ATOM 734 C C . GLU A 1 90 ? -9.219 -2.386 0.080 1.00 85.50 90 GLU A C 1
ATOM 736 O O . GLU A 1 90 ? -9.959 -2.720 1.005 1.00 85.50 90 GLU A O 1
ATOM 741 N N . LEU A 1 91 ? -8.225 -1.515 0.279 1.00 86.25 91 LEU A N 1
ATOM 742 C CA . LEU A 1 91 ? -7.983 -0.830 1.551 1.00 86.25 91 LEU A CA 1
ATOM 743 C C . LEU A 1 91 ? -8.855 0.421 1.743 1.00 86.25 91 LEU A C 1
ATOM 745 O O . LEU A 1 91 ? -8.962 0.908 2.873 1.00 86.25 91 LEU A O 1
ATOM 749 N N . ASP A 1 92 ? -9.482 0.952 0.689 1.00 86.06 92 ASP A N 1
ATOM 750 C CA . ASP A 1 92 ? -10.336 2.141 0.791 1.00 86.06 92 ASP A CA 1
ATOM 751 C C . ASP A 1 92 ? -11.595 1.889 1.622 1.00 86.06 92 ASP A C 1
ATOM 753 O O . ASP A 1 92 ? -11.995 2.761 2.397 1.00 86.06 92 ASP A O 1
ATOM 757 N N . ASP A 1 93 ? -12.178 0.694 1.545 1.00 83.31 93 ASP A N 1
ATOM 758 C CA . ASP A 1 93 ? -13.350 0.331 2.349 1.00 83.31 93 ASP A CA 1
ATOM 759 C C . ASP A 1 93 ? -13.033 0.348 3.849 1.00 83.31 93 ASP A C 1
ATOM 761 O O . ASP A 1 93 ? -13.805 0.877 4.656 1.00 83.31 93 ASP A O 1
ATOM 765 N N . TYR A 1 94 ? -11.852 -0.146 4.230 1.00 84.56 94 TYR A N 1
ATOM 766 C CA . TYR A 1 94 ? -11.366 -0.044 5.603 1.00 84.56 94 TYR A CA 1
ATOM 767 C C . TYR A 1 94 ? -11.093 1.412 6.009 1.00 84.56 94 TYR A C 1
ATOM 769 O O . TYR A 1 94 ? -11.466 1.822 7.110 1.00 84.56 94 TYR A O 1
ATOM 777 N N . ARG A 1 95 ? -10.484 2.226 5.132 1.00 86.56 95 ARG A N 1
ATOM 778 C CA . ARG A 1 95 ? -10.239 3.655 5.416 1.00 86.56 95 ARG A CA 1
ATOM 779 C C . ARG A 1 95 ? -11.541 4.405 5.675 1.00 86.56 95 ARG A C 1
ATOM 781 O O . ARG A 1 95 ? -11.603 5.166 6.636 1.00 86.56 95 ARG A O 1
ATOM 788 N N . ARG A 1 96 ? -12.569 4.171 4.856 1.00 86.38 96 ARG A N 1
ATOM 789 C CA . ARG A 1 96 ? -13.898 4.778 5.024 1.00 86.38 96 ARG A CA 1
ATOM 790 C C . ARG A 1 96 ? -14.523 4.369 6.349 1.00 86.38 96 ARG A C 1
ATOM 792 O O . ARG A 1 96 ? -14.935 5.239 7.108 1.00 86.38 96 ARG A O 1
ATOM 799 N N . TRP A 1 97 ? -14.519 3.072 6.660 1.00 86.38 97 TRP A N 1
ATOM 800 C CA . TRP A 1 97 ? -15.024 2.568 7.937 1.00 86.38 97 TRP A CA 1
ATOM 801 C C . TRP A 1 97 ? -14.304 3.200 9.137 1.00 86.38 97 TRP A C 1
ATOM 803 O O . TRP A 1 97 ? -14.948 3.670 10.081 1.00 86.38 97 TRP A O 1
ATOM 813 N N . ARG A 1 98 ? -12.971 3.270 9.088 1.00 84.88 98 ARG A N 1
ATOM 814 C CA . ARG A 1 98 ? -12.166 3.834 10.173 1.00 84.88 98 ARG A CA 1
ATOM 815 C C . ARG A 1 98 ? -12.443 5.324 10.364 1.00 84.88 98 ARG A C 1
ATOM 817 O O . ARG A 1 98 ? -12.679 5.752 11.487 1.00 84.88 98 ARG A O 1
ATOM 824 N N . GLN A 1 99 ? -12.530 6.084 9.271 1.00 85.81 99 GLN A N 1
ATOM 825 C CA . GLN A 1 99 ? -12.909 7.500 9.305 1.00 85.81 99 GLN A CA 1
ATOM 826 C C . GLN A 1 99 ? -14.300 7.715 9.913 1.00 85.81 99 GLN A C 1
ATOM 828 O O . GLN A 1 99 ? -14.469 8.625 10.724 1.00 85.81 99 GLN A O 1
ATOM 833 N N . SER A 1 100 ? -15.287 6.876 9.578 1.00 83.19 100 SER A N 1
ATOM 834 C CA . SER A 1 100 ? -16.626 6.951 10.185 1.00 83.19 100 SER A CA 1
ATOM 835 C C . SER A 1 100 ? -16.637 6.621 11.684 1.00 83.19 100 SER A C 1
ATOM 837 O O . SER A 1 100 ? -17.422 7.205 12.429 1.00 83.19 100 SER A O 1
ATOM 839 N N . ARG A 1 101 ? -15.751 5.737 12.166 1.00 80.75 101 ARG A N 1
ATOM 840 C CA . ARG A 1 101 ? -15.597 5.480 13.610 1.00 80.75 101 ARG A CA 1
ATOM 841 C C . ARG A 1 101 ? -14.923 6.637 14.339 1.00 80.75 101 ARG A C 1
ATOM 843 O O . ARG A 1 101 ? -15.424 7.051 15.380 1.00 80.75 101 ARG A O 1
ATOM 850 N N . ASP A 1 102 ? -13.842 7.180 13.784 1.00 78.69 102 ASP A N 1
ATOM 851 C CA . ASP A 1 102 ? -13.101 8.289 14.399 1.00 78.69 102 ASP A CA 1
ATOM 852 C C . ASP A 1 102 ? -13.969 9.555 14.499 1.00 78.69 102 ASP A C 1
ATOM 854 O O . ASP A 1 102 ? -13.979 10.228 15.525 1.00 78.69 102 ASP A O 1
ATOM 858 N N . SER A 1 103 ? -14.770 9.847 13.470 1.00 72.81 103 SER A N 1
ATOM 859 C CA . SER A 1 103 ? -15.704 10.985 13.478 1.00 72.81 103 SER A CA 1
ATOM 860 C C . SER A 1 103 ? -16.877 10.812 14.451 1.00 72.81 103 SER A C 1
ATOM 862 O O . SER A 1 103 ? -17.367 11.803 14.985 1.00 72.81 103 SER A O 1
ATOM 864 N N . THR A 1 104 ? -17.286 9.574 14.743 1.00 64.44 104 THR A N 1
ATOM 865 C CA . THR A 1 104 ? -18.319 9.283 15.753 1.00 64.44 104 THR A CA 1
ATOM 866 C C . THR A 1 104 ? -17.759 9.386 17.180 1.00 64.44 104 THR A C 1
ATOM 868 O O . THR A 1 104 ? -18.462 9.833 18.080 1.00 64.44 104 THR A O 1
ATOM 871 N N . GLY A 1 105 ? -16.485 9.035 17.396 1.00 59.19 105 GLY A N 1
ATOM 872 C CA . GLY A 1 105 ? -15.825 9.106 18.708 1.00 59.19 105 GLY A CA 1
ATOM 873 C C . GLY A 1 105 ? -15.444 10.517 19.1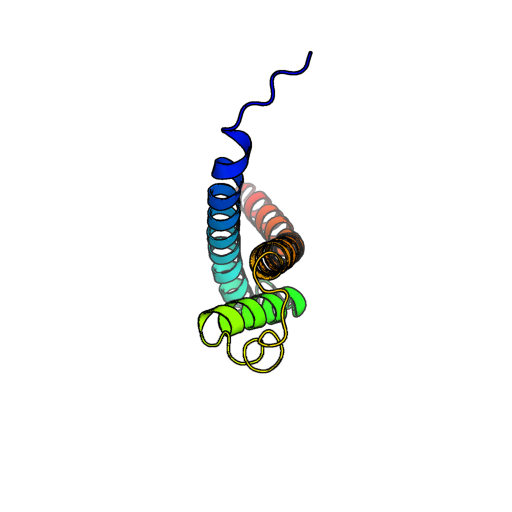76 1.00 59.19 105 GLY A C 1
ATOM 874 O O . GLY A 1 105 ? -15.248 10.719 20.366 1.00 59.19 105 GLY A O 1
ATOM 875 N N . VAL A 1 106 ? -15.352 11.495 18.268 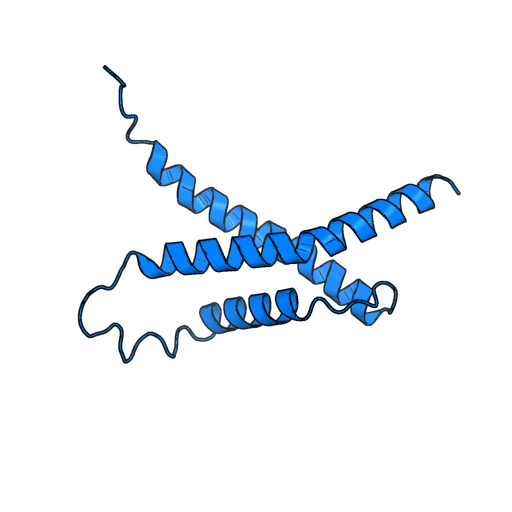1.00 56.59 106 VAL A N 1
ATOM 876 C CA . VAL A 1 106 ? -15.061 12.908 18.602 1.00 56.59 106 VAL A CA 1
ATOM 877 C C . VAL A 1 106 ? -16.322 13.676 19.039 1.00 56.59 106 VAL A C 1
ATOM 879 O O . VAL A 1 106 ? -16.221 14.764 19.597 1.00 56.59 106 VAL A O 1
ATOM 882 N N . ALA A 1 107 ? -17.513 13.112 18.816 1.00 51.78 107 ALA A N 1
ATOM 883 C CA . ALA A 1 107 ? -18.795 13.710 19.195 1.00 51.78 107 ALA A CA 1
ATOM 884 C C . ALA A 1 107 ? -19.356 13.185 20.535 1.00 51.78 107 ALA A C 1
ATOM 886 O O . ALA A 1 107 ? -20.534 13.403 20.818 1.00 51.78 107 ALA A O 1
ATOM 887 N N . SER A 1 108 ? -18.556 12.466 21.332 1.00 41.03 108 SER A N 1
ATOM 888 C CA . SER A 1 108 ? -18.944 11.912 22.643 1.00 41.03 108 SER A CA 1
ATOM 889 C C . SER A 1 108 ? -18.102 12.478 23.777 1.00 41.03 108 SER A C 1
ATOM 891 O O . SER A 1 108 ? -16.874 12.610 23.580 1.00 41.03 108 SER A O 1
#

Secondary structure (DSSP, 8-state):
-----GGGTTHHHHHHHHHHHHHHHHHHHHHHHHHTTSS-S--HHHHHHHHHHHHHHH--TTTHHHHTTT--SSHHHHHHHHHHHHHHHHHHHHHHHHHHHHHHHTT-

Sequence (108 aa):
MKRLNPIGLVRGRGRVYWRIVKALTTFFPMMRDWQRGDYRPLPKRAVVLMAVALLYIVSPLDLIPDFLLGWGWIDDIVIGGWLLAKLDEELDDYRRWRQSRDSTGVAS

Foldseek 3Di:
DDPDDPPVPVVLVVVLVVLVVVLVVLVVVVVVCCVVVVDVPDLVLLVVLVVVVVCCVVPVPPCPPPCVPDDHDDVVSVVSSVSSVSNVVSSVVVVVVVVVVVVVVVVD

InterPro domains:
  IPR010652 Domain of unknown function DUF1232 [PF06803] (46-79)

Radius of gyration: 18.33 Å; chains: 1; bounding box: 33×43×53 Å

Organism: NCBI:txid595502

pLDDT: mean 73.04, std 12.35, range [41.03, 87.06]